Protein AF-A0A4S8MT40-F1 (afdb_monomer_lite)

Radius of gyration: 23.17 Å; chains: 1; bounding box: 76×36×50 Å

Secondary structure (DSSP, 8-state):
-----S-HHHHHHHHHHHHHHHHTT-BTTTTB---SSTTHHHHHHHHHHHHHHHHHHHT--TTHHHHHHHHHHHHHHSGGG-S-THHHHHHHHHHHHH--HHHHHHHHHHHHHHHHTS--HHHHHHTEETTEE-------TTHHHHHHSTT--

Organism: Dendrothele bispora (strain CBS 962.96) (NCBI:txid1314807)

Foldseek 3Di:
DDDPPDDPVVVLVVLVVVLVVQCVQQDLQQLWRDDDDPCRVVVSLQSLQSVLVSCQVVVHCPCVVVSVSSLVSNCVVPPLCLDDLSNLNSLVSNCNNPVDCVSVVNNVSNVVSVVQVDQDPVCVVQCDGNVDRDDPPPDDPVNVVVVVVVPDD

Sequence (1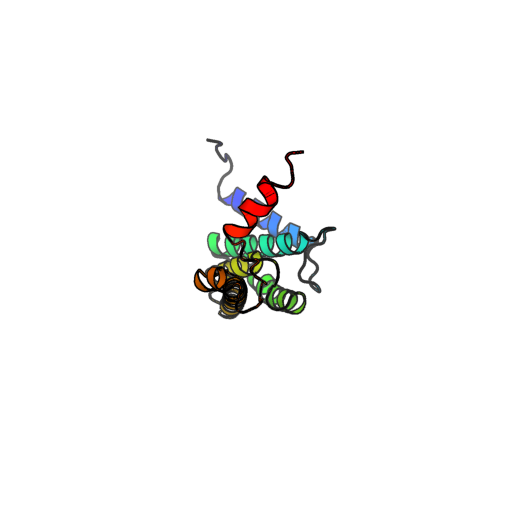53 aa):
KPAFTSPLGDQITVADKALEKAMDSFDQDTAQFPGTCATDFALSGTIFYEMARFDFLTNRTQFYEILKNAFPIMEKGTPNFASPFIYGYAALQAYSAYKDDSFLEIAKANWEYGWANTISKDSAASGQTPVKIFGLCRSSKSDLLHHLLANQF

pLDDT: mean 80.1, std 17.16, range [39.28, 98.5]

Structure (mmCIF, N/CA/C/O backbone):
data_AF-A0A4S8MT40-F1
#
_entry.id   AF-A0A4S8MT40-F1
#
loop_
_atom_site.group_PDB
_atom_site.id
_atom_site.type_symbol
_atom_site.label_atom_id
_atom_site.label_alt_id
_atom_site.label_comp_id
_atom_site.label_asym_id
_atom_site.label_entity_id
_atom_site.label_seq_id
_atom_site.pdbx_PDB_ins_code
_atom_site.Cartn_x
_atom_site.Cartn_y
_atom_site.Cartn_z
_atom_site.occupancy
_atom_site.B_iso_or_equiv
_atom_site.auth_seq_id
_atom_site.auth_comp_id
_atom_site.auth_asym_id
_atom_site.auth_atom_id
_atom_site.pdbx_PDB_model_num
ATOM 1 N N . LYS A 1 1 ? 10.189 -5.680 29.284 1.00 48.78 1 LYS A N 1
ATOM 2 C CA . LYS A 1 1 ? 9.237 -5.516 28.158 1.00 48.78 1 LYS A CA 1
ATOM 3 C C . LYS A 1 1 ? 8.435 -4.253 28.439 1.00 48.78 1 LYS A C 1
ATOM 5 O O . LYS A 1 1 ? 7.872 -4.205 29.527 1.00 48.78 1 LYS A O 1
ATOM 10 N N . PRO A 1 2 ? 8.431 -3.230 27.572 1.00 44.59 2 PRO A N 1
ATOM 11 C CA . PRO A 1 2 ? 7.574 -2.071 27.795 1.00 44.59 2 PRO A CA 1
ATOM 12 C C . PRO A 1 2 ? 6.118 -2.547 27.789 1.00 44.59 2 PRO A C 1
ATOM 14 O O . PRO A 1 2 ? 5.724 -3.297 26.893 1.00 44.59 2 PRO A O 1
ATOM 17 N N . ALA A 1 3 ? 5.353 -2.191 28.817 1.00 54.72 3 ALA A N 1
ATOM 18 C CA . ALA A 1 3 ? 3.920 -2.434 28.855 1.00 54.72 3 ALA A CA 1
ATOM 19 C C . ALA A 1 3 ? 3.236 -1.246 28.178 1.00 54.72 3 ALA A C 1
ATOM 21 O O . ALA A 1 3 ? 3.377 -0.116 28.640 1.00 54.72 3 ALA A O 1
ATOM 22 N N . PHE A 1 4 ? 2.522 -1.488 27.079 1.00 60.72 4 PHE A N 1
ATOM 23 C CA . PHE A 1 4 ? 1.562 -0.513 26.572 1.00 60.72 4 PHE A CA 1
ATOM 24 C C . PHE A 1 4 ? 0.440 -0.432 27.608 1.00 60.72 4 PHE A C 1
ATOM 26 O O . PHE A 1 4 ? -0.316 -1.383 27.781 1.00 60.72 4 PHE A O 1
ATOM 33 N N . THR A 1 5 ? 0.407 0.653 28.376 1.00 73.94 5 THR A N 1
ATOM 34 C CA . THR A 1 5 ? -0.506 0.818 29.516 1.00 73.94 5 THR A CA 1
ATOM 35 C C . THR A 1 5 ? -1.915 1.243 29.102 1.00 73.94 5 THR A C 1
ATOM 37 O O . THR A 1 5 ? -2.819 1.214 29.933 1.00 73.94 5 THR A O 1
ATOM 40 N N . SER A 1 6 ? -2.123 1.611 27.835 1.00 79.12 6 SER A N 1
ATOM 41 C CA . SER A 1 6 ? -3.424 2.039 27.310 1.00 79.12 6 SER A CA 1
ATOM 42 C C . SER A 1 6 ? -4.268 0.857 26.808 1.00 79.12 6 SER A C 1
ATOM 44 O O . SER A 1 6 ? -3.721 -0.045 26.167 1.00 79.12 6 SER A O 1
ATOM 46 N N . PRO A 1 7 ? -5.596 0.866 27.022 1.00 89.00 7 PRO A N 1
ATOM 47 C CA . PRO A 1 7 ? -6.532 -0.075 26.405 1.00 89.00 7 PRO A CA 1
ATOM 48 C C . PRO A 1 7 ? -6.390 -0.170 24.876 1.00 89.00 7 PRO A C 1
ATOM 50 O O . PRO A 1 7 ? -6.080 0.814 24.206 1.00 89.00 7 PRO A O 1
ATOM 53 N N . LEU A 1 8 ? -6.675 -1.345 24.300 1.00 87.88 8 LEU A N 1
ATOM 54 C CA . LEU A 1 8 ? -6.578 -1.582 22.850 1.00 87.88 8 LEU A CA 1
ATOM 55 C C . LEU A 1 8 ? -7.456 -0.622 22.026 1.00 87.88 8 LEU A C 1
ATOM 57 O O . LEU A 1 8 ? -7.014 -0.126 20.995 1.00 87.88 8 LEU A O 1
ATOM 61 N N . GLY A 1 9 ? -8.678 -0.336 22.486 1.00 89.00 9 GLY A N 1
ATOM 62 C CA . GLY A 1 9 ? -9.583 0.595 21.800 1.00 89.00 9 GLY A CA 1
ATOM 63 C C . GLY A 1 9 ? -9.017 2.014 21.698 1.00 89.00 9 GLY A C 1
ATOM 64 O O . GLY A 1 9 ? -9.145 2.656 20.654 1.00 89.00 9 GLY A O 1
ATOM 65 N N . ASP A 1 10 ? -8.310 2.470 22.734 1.00 90.56 10 ASP A N 1
ATOM 66 C CA . ASP A 1 10 ? -7.653 3.779 22.732 1.00 90.56 10 ASP A CA 1
ATOM 67 C C . ASP A 1 10 ? -6.490 3.794 21.738 1.00 90.56 10 ASP A C 1
ATOM 69 O O . ASP A 1 10 ? -6.330 4.752 20.986 1.00 90.56 10 ASP A O 1
ATOM 73 N N . GLN A 1 11 ? -5.713 2.706 21.673 1.00 90.81 11 GLN A N 1
ATOM 74 C CA . GLN A 1 11 ? -4.618 2.570 20.707 1.00 90.81 11 GLN A CA 1
ATOM 75 C C . GLN A 1 11 ? -5.130 2.584 19.260 1.00 90.81 11 GLN A C 1
ATOM 77 O O . GLN A 1 11 ? -4.558 3.280 18.423 1.00 90.81 11 GLN A O 1
ATOM 82 N N . ILE A 1 12 ? -6.229 1.873 18.978 1.00 93.94 12 ILE A N 1
ATOM 83 C CA . ILE A 1 12 ? -6.884 1.893 17.661 1.00 93.94 12 ILE A CA 1
ATOM 84 C C . ILE A 1 12 ? -7.344 3.313 17.329 1.00 93.94 12 ILE A C 1
ATOM 86 O O . ILE A 1 12 ? -7.056 3.796 16.244 1.00 93.94 12 ILE A O 1
ATOM 90 N N . THR A 1 13 ? -7.984 4.007 18.273 1.00 94.19 13 THR A N 1
ATOM 91 C CA . THR A 1 13 ? -8.469 5.384 18.069 1.00 94.19 13 THR A CA 1
ATOM 92 C C . THR A 1 13 ? -7.331 6.366 17.792 1.00 94.19 13 THR A C 1
ATOM 94 O O . THR A 1 13 ? -7.479 7.276 16.979 1.00 94.19 13 THR A O 1
ATOM 97 N N . VAL A 1 14 ? -6.188 6.211 18.466 1.00 94.50 14 VAL A N 1
ATOM 98 C CA . VAL A 1 14 ? -5.003 7.040 18.208 1.00 94.50 14 VAL A CA 1
ATOM 99 C C . VAL A 1 14 ? -4.448 6.775 16.809 1.00 94.50 14 VAL A C 1
ATOM 101 O O . VAL A 1 14 ? -4.139 7.729 16.100 1.00 94.50 14 VAL A O 1
ATOM 104 N N . ALA A 1 15 ? -4.341 5.507 16.402 1.00 94.19 15 ALA A N 1
ATOM 105 C CA . ALA A 1 15 ? -3.856 5.142 15.072 1.00 94.19 15 ALA A CA 1
ATOM 106 C C . ALA A 1 15 ? -4.791 5.639 13.957 1.00 94.19 15 ALA A C 1
ATOM 108 O O . ALA A 1 15 ? -4.313 6.211 12.981 1.00 94.19 15 ALA A O 1
ATOM 109 N N . ASP A 1 16 ? -6.103 5.491 14.150 1.00 94.88 16 ASP A N 1
ATOM 110 C CA . ASP A 1 16 ? -7.160 5.976 13.256 1.00 94.88 16 ASP A CA 1
ATOM 111 C C . ASP A 1 16 ? -6.981 7.473 12.970 1.00 94.88 16 ASP A C 1
ATOM 113 O O . ASP A 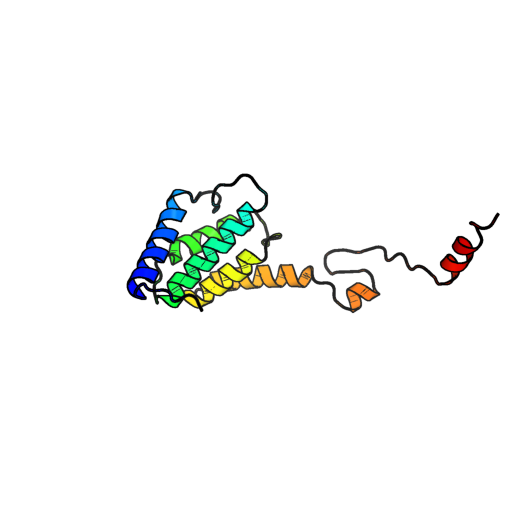1 16 ? -6.693 7.891 11.849 1.00 94.88 16 ASP A O 1
ATOM 117 N N . LYS A 1 17 ? -6.969 8.274 14.043 1.00 95.56 17 LYS A N 1
ATOM 118 C CA . LYS A 1 17 ? -6.789 9.727 13.966 1.00 95.56 17 LYS A CA 1
ATOM 119 C C . LYS A 1 17 ? -5.446 10.135 13.375 1.00 95.56 17 LYS A C 1
ATOM 121 O O . LYS A 1 17 ? -5.360 11.179 12.741 1.00 95.56 17 LYS A O 1
ATOM 126 N N . ALA A 1 18 ? -4.381 9.370 13.614 1.00 94.62 18 ALA A N 1
ATOM 127 C CA . ALA A 1 18 ? -3.070 9.674 13.052 1.00 94.62 18 ALA A CA 1
ATOM 128 C C . ALA A 1 18 ? -3.048 9.469 11.531 1.00 94.62 18 ALA A C 1
ATOM 130 O O . ALA A 1 18 ? -2.501 10.309 10.818 1.00 94.62 18 ALA A O 1
ATOM 131 N N . LEU A 1 19 ? -3.666 8.390 11.037 1.00 94.62 19 LEU A N 1
ATOM 132 C CA . LEU A 1 19 ? -3.792 8.124 9.604 1.00 94.62 19 LEU A CA 1
ATOM 133 C C . LEU A 1 19 ? -4.719 9.139 8.926 1.00 94.62 19 LEU A C 1
ATOM 135 O O . LEU A 1 19 ? -4.359 9.664 7.877 1.00 94.62 19 LEU A O 1
ATOM 139 N N . GLU A 1 20 ? -5.848 9.489 9.549 1.00 93.00 20 GLU A N 1
ATOM 140 C CA . GLU A 1 20 ? -6.706 10.585 9.079 1.00 93.00 20 GLU A CA 1
ATOM 141 C C . GLU A 1 20 ? -5.935 11.907 9.023 1.00 93.00 20 GLU A C 1
ATOM 143 O O . GLU A 1 20 ? -5.957 12.601 8.012 1.00 93.00 20 GLU A O 1
ATOM 148 N N . LYS A 1 21 ? -5.184 12.237 10.081 1.00 92.44 21 LYS A N 1
ATOM 149 C CA . LYS A 1 21 ? -4.409 13.480 10.141 1.00 92.44 21 LYS A CA 1
ATOM 150 C C . LYS A 1 21 ? -3.306 13.536 9.089 1.00 92.44 21 LYS A C 1
ATOM 152 O O . LYS A 1 21 ? -3.005 14.619 8.597 1.00 92.44 21 LYS A O 1
ATOM 157 N N . ALA A 1 22 ? -2.694 12.402 8.749 1.00 88.94 22 ALA A N 1
ATOM 158 C CA . ALA A 1 22 ? -1.702 12.349 7.682 1.00 88.94 22 ALA A CA 1
ATOM 159 C C . ALA A 1 22 ? -2.306 12.804 6.344 1.00 88.94 22 ALA A C 1
ATOM 161 O O . ALA A 1 22 ? -1.642 13.527 5.600 1.00 88.94 22 ALA A O 1
ATOM 162 N N . MET A 1 23 ? -3.570 12.451 6.076 1.00 90.19 23 MET A N 1
ATOM 163 C CA . MET A 1 23 ? -4.263 12.792 4.829 1.00 90.19 23 MET A CA 1
ATOM 164 C C . MET A 1 23 ? -4.448 14.291 4.602 1.00 90.19 23 MET A C 1
ATOM 166 O O . MET A 1 23 ? -4.572 14.692 3.450 1.00 90.19 23 MET A O 1
ATOM 170 N N . ASP A 1 24 ? -4.381 15.125 5.643 1.00 90.88 24 ASP A N 1
ATOM 171 C CA . ASP A 1 24 ? -4.400 16.589 5.492 1.00 90.88 24 ASP A CA 1
ATOM 172 C C . ASP A 1 24 ? -3.252 17.102 4.608 1.00 90.88 24 ASP A C 1
ATOM 174 O O . ASP A 1 24 ? -3.358 18.165 3.999 1.00 90.88 24 ASP A O 1
ATOM 178 N N . SER A 1 25 ? -2.148 16.355 4.554 1.00 87.44 25 SER A N 1
ATOM 179 C CA . SER A 1 25 ? -0.987 16.680 3.731 1.00 87.44 25 SER A CA 1
ATOM 180 C C . SER A 1 25 ? -0.956 15.902 2.417 1.00 87.44 25 SER A C 1
ATOM 182 O O . SER A 1 25 ? -0.030 16.100 1.647 1.00 87.44 25 SER A O 1
ATOM 184 N N . PHE A 1 26 ? -1.893 14.991 2.150 1.00 89.62 26 PHE A N 1
ATOM 185 C CA . PHE A 1 26 ? -1.836 14.141 0.962 1.00 89.62 26 PHE A CA 1
ATOM 186 C C . PHE A 1 26 ? -2.201 14.923 -0.303 1.00 89.62 26 PHE A C 1
ATOM 188 O O . PHE A 1 26 ? -3.308 15.451 -0.420 1.00 89.62 26 PHE A O 1
ATOM 195 N N . ASP A 1 27 ? -1.289 14.959 -1.271 1.00 89.00 27 ASP A N 1
ATOM 196 C CA . ASP A 1 27 ? -1.558 15.492 -2.600 1.00 89.00 27 ASP A CA 1
ATOM 197 C C . ASP A 1 27 ? -2.263 14.419 -3.438 1.00 89.00 27 ASP A C 1
ATOM 199 O O . ASP A 1 27 ? -1.677 13.403 -3.821 1.00 89.00 27 ASP A O 1
ATOM 203 N N . GLN A 1 28 ? -3.546 14.650 -3.714 1.00 87.50 28 GLN A N 1
ATOM 204 C CA . GLN A 1 28 ? -4.384 13.724 -4.472 1.00 87.50 28 GLN A CA 1
ATOM 205 C C . GLN A 1 28 ? -4.032 13.675 -5.962 1.00 87.50 28 GLN A C 1
ATOM 207 O O . GLN A 1 28 ? -4.275 12.646 -6.588 1.00 87.50 28 GLN A O 1
ATOM 212 N N . ASP A 1 29 ? -3.445 14.734 -6.526 1.00 86.06 29 ASP A N 1
ATOM 213 C CA . ASP A 1 29 ? -3.119 14.797 -7.955 1.00 86.06 29 ASP A CA 1
ATOM 214 C C . ASP A 1 29 ? -1.860 13.985 -8.274 1.00 86.06 29 ASP A C 1
ATOM 216 O O . ASP A 1 29 ? -1.738 13.394 -9.351 1.00 86.06 29 ASP A O 1
ATOM 220 N N . THR A 1 30 ? -0.922 13.940 -7.326 1.00 85.50 30 THR A N 1
ATOM 221 C CA . THR A 1 30 ? 0.328 13.177 -7.450 1.00 85.50 30 THR A CA 1
ATOM 222 C C . THR A 1 30 ? 0.308 11.855 -6.689 1.00 85.50 30 THR A C 1
ATOM 224 O O . THR A 1 30 ? 1.203 11.033 -6.888 1.00 85.50 30 THR A O 1
ATOM 227 N N . ALA A 1 31 ? -0.716 11.632 -5.858 1.00 88.69 31 ALA A N 1
ATOM 228 C CA . ALA A 1 31 ? -0.827 10.526 -4.914 1.00 88.69 31 ALA A CA 1
ATOM 229 C C . ALA A 1 31 ? 0.383 10.413 -3.967 1.00 88.69 31 ALA A C 1
ATOM 231 O O . ALA A 1 31 ? 0.821 9.312 -3.613 1.00 88.69 31 ALA A O 1
ATOM 232 N N . GLN A 1 32 ? 0.922 11.558 -3.544 1.00 85.75 32 GLN A N 1
ATOM 233 C CA . GLN A 1 32 ? 2.116 11.637 -2.707 1.00 85.75 32 GLN A CA 1
ATOM 234 C C . GLN A 1 32 ? 1.895 12.481 -1.461 1.00 85.75 32 GLN A C 1
ATOM 236 O O . GLN A 1 32 ? 1.125 13.436 -1.438 1.00 85.75 32 GLN A O 1
ATOM 241 N N . PHE A 1 33 ? 2.629 12.141 -0.408 1.00 84.00 33 PHE A N 1
ATOM 242 C CA . PHE A 1 33 ? 2.818 13.051 0.712 1.00 84.00 33 PHE A CA 1
ATOM 243 C C . PHE A 1 33 ? 3.993 13.988 0.399 1.00 84.00 33 PHE A C 1
ATOM 245 O O . PHE A 1 33 ? 5.024 13.516 -0.087 1.00 84.00 33 PHE A O 1
ATOM 252 N N . PRO A 1 34 ? 3.867 15.298 0.669 1.00 72.88 34 PRO A N 1
ATOM 253 C CA . PRO A 1 34 ? 4.893 16.283 0.388 1.00 72.88 34 PRO A CA 1
ATOM 254 C C . PRO A 1 34 ? 6.160 15.961 1.172 1.00 72.88 34 PRO A C 1
ATOM 256 O O . PRO A 1 34 ? 6.127 15.713 2.379 1.00 72.88 34 PRO A O 1
ATOM 259 N N . GLY A 1 35 ? 7.288 16.041 0.481 1.00 63.50 35 GLY A N 1
ATOM 260 C CA . GLY A 1 35 ? 8.612 15.977 1.068 1.00 63.50 35 GLY A CA 1
ATOM 261 C C . GLY A 1 35 ? 9.634 16.665 0.166 1.00 63.50 35 GLY A C 1
ATOM 262 O O . GLY A 1 35 ? 9.293 17.290 -0.839 1.00 63.50 35 GLY A O 1
ATOM 263 N N . THR A 1 36 ? 10.896 16.628 0.580 1.00 53.09 36 THR A N 1
ATOM 264 C CA . THR A 1 36 ? 12.002 17.310 -0.105 1.00 53.09 36 THR A CA 1
ATOM 265 C C . THR A 1 36 ? 13.049 16.342 -0.661 1.00 53.09 36 THR A C 1
ATOM 267 O O . THR A 1 36 ? 14.126 16.786 -1.063 1.00 53.09 36 THR A O 1
ATOM 270 N N . CYS A 1 37 ? 12.795 15.027 -0.677 1.00 54.38 37 CYS A N 1
ATOM 271 C CA . CYS A 1 37 ? 13.824 14.024 -0.959 1.00 54.38 37 CYS A CA 1
ATOM 272 C C . CYS A 1 37 ? 13.304 12.838 -1.787 1.00 54.38 37 CYS A C 1
ATOM 274 O O . CYS A 1 37 ? 12.155 12.439 -1.706 1.00 54.38 37 CYS A O 1
ATOM 276 N N . ALA A 1 38 ? 14.182 12.165 -2.536 1.00 53.62 38 ALA A N 1
ATOM 277 C CA . ALA A 1 38 ? 13.824 10.973 -3.320 1.00 53.62 38 ALA A CA 1
ATOM 278 C C . ALA A 1 38 ? 13.182 9.827 -2.491 1.00 53.62 38 ALA A C 1
ATOM 280 O O . ALA A 1 38 ? 12.606 8.898 -3.054 1.00 53.62 38 ALA A O 1
ATOM 281 N N . THR A 1 39 ? 13.256 9.890 -1.157 1.00 56.44 39 THR A N 1
ATOM 282 C CA . THR A 1 39 ? 12.571 8.998 -0.209 1.00 56.44 39 THR A CA 1
ATOM 283 C C . THR A 1 39 ? 11.057 9.223 -0.096 1.00 56.44 39 THR A C 1
ATOM 285 O O . THR A 1 39 ? 10.381 8.407 0.527 1.00 56.44 39 THR A O 1
ATOM 288 N N . ASP A 1 40 ? 10.501 10.275 -0.697 1.00 64.19 40 ASP A N 1
ATOM 289 C CA . ASP A 1 40 ? 9.080 10.650 -0.561 1.00 64.19 40 ASP A CA 1
ATOM 290 C C . ASP A 1 40 ? 8.129 9.638 -1.233 1.00 64.19 40 ASP A C 1
ATOM 292 O O . ASP A 1 40 ? 7.023 9.368 -0.751 1.00 64.19 40 ASP A O 1
ATOM 296 N N . PHE A 1 41 ? 8.617 8.946 -2.267 1.00 69.69 41 PHE A N 1
ATOM 297 C CA . PHE A 1 41 ? 7.950 7.776 -2.845 1.00 69.69 41 PHE A CA 1
ATOM 298 C C . PHE A 1 41 ? 7.844 6.624 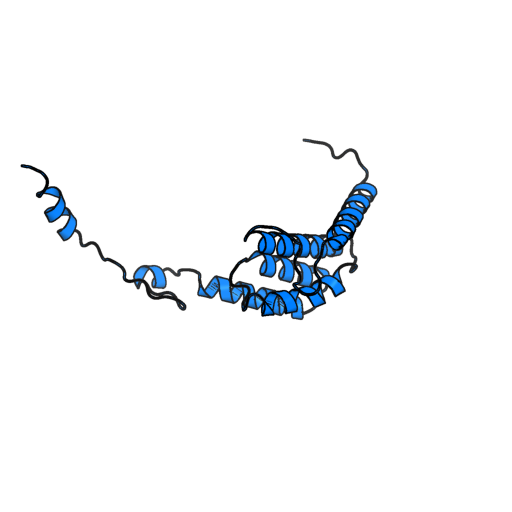-1.833 1.00 69.69 41 PHE A C 1
ATOM 300 O O . PHE A 1 41 ? 6.823 5.944 -1.735 1.00 69.69 41 PHE A O 1
ATOM 307 N N . ALA A 1 42 ? 8.883 6.405 -1.023 1.00 78.12 42 ALA A N 1
ATOM 308 C CA . ALA A 1 42 ? 8.852 5.349 -0.018 1.00 78.12 42 ALA A CA 1
ATOM 309 C C . ALA A 1 42 ? 7.882 5.677 1.126 1.00 78.12 42 ALA A C 1
ATOM 311 O O . ALA A 1 42 ? 7.211 4.776 1.636 1.00 78.12 42 ALA A O 1
ATOM 312 N N . LEU A 1 43 ? 7.772 6.958 1.496 1.00 83.75 43 LEU A N 1
ATOM 313 C CA . LEU A 1 43 ? 6.832 7.422 2.514 1.00 83.75 43 LEU A CA 1
ATOM 314 C C . LEU A 1 43 ? 5.388 7.119 2.110 1.00 83.75 43 LEU A C 1
ATOM 316 O O . LEU A 1 43 ? 4.657 6.494 2.877 1.00 83.75 43 LEU A O 1
ATOM 320 N N . SER A 1 44 ? 5.003 7.494 0.889 1.00 87.38 44 SER A N 1
ATOM 321 C CA . SER A 1 44 ? 3.630 7.312 0.409 1.00 87.38 44 SER A CA 1
ATOM 322 C C . SER A 1 44 ? 3.245 5.833 0.348 1.00 87.38 44 SER A C 1
ATOM 324 O O . SER A 1 44 ? 2.217 5.442 0.896 1.00 87.38 44 SER A O 1
ATOM 326 N N . GLY A 1 45 ? 4.113 4.974 -0.200 1.00 88.81 45 GLY A N 1
ATOM 327 C CA . GLY A 1 45 ? 3.863 3.530 -0.194 1.00 88.81 45 GLY A CA 1
ATOM 328 C C . GLY A 1 45 ? 3.808 2.920 1.212 1.00 88.81 45 GLY A C 1
ATOM 329 O O . GLY A 1 45 ? 3.008 2.020 1.459 1.00 88.81 45 GLY A O 1
ATOM 330 N N . THR A 1 46 ? 4.599 3.432 2.160 1.00 90.00 46 THR A N 1
ATOM 331 C CA . THR A 1 46 ? 4.548 2.985 3.564 1.00 90.00 46 THR A CA 1
ATOM 332 C C . THR A 1 46 ? 3.219 3.359 4.215 1.00 90.00 46 THR A C 1
ATOM 334 O O . THR A 1 46 ? 2.594 2.521 4.862 1.00 90.00 46 THR A O 1
ATOM 337 N N . ILE A 1 47 ? 2.747 4.592 4.017 1.00 92.25 47 ILE A N 1
ATOM 338 C CA . ILE A 1 47 ? 1.458 5.036 4.559 1.00 92.25 47 ILE A CA 1
ATOM 339 C C . ILE A 1 47 ? 0.311 4.232 3.937 1.00 92.25 47 ILE A C 1
ATOM 341 O O . ILE A 1 47 ? -0.582 3.795 4.659 1.00 92.25 47 ILE A O 1
ATOM 345 N N . PHE A 1 48 ? 0.365 3.947 2.632 1.00 94.25 48 PHE A N 1
ATOM 346 C CA . PHE A 1 48 ? -0.643 3.116 1.967 1.00 94.25 48 PHE A CA 1
ATOM 347 C C . PHE A 1 48 ? -0.702 1.702 2.554 1.00 94.25 48 PHE A C 1
ATOM 349 O O . PHE A 1 48 ? -1.788 1.163 2.777 1.00 94.25 48 PHE A O 1
ATOM 356 N N . TYR A 1 49 ? 0.460 1.113 2.850 1.00 95.50 49 TYR A N 1
ATOM 357 C CA . TYR A 1 49 ? 0.537 -0.174 3.533 1.00 95.50 49 TYR A CA 1
ATOM 358 C C . TYR A 1 49 ? -0.111 -0.118 4.923 1.00 95.50 49 TYR A C 1
ATOM 360 O O . TYR A 1 49 ? -0.924 -0.984 5.248 1.00 95.50 49 TYR A O 1
ATOM 368 N N . GLU A 1 50 ? 0.203 0.897 5.735 1.00 96.31 50 GLU A N 1
ATOM 369 C CA . GLU A 1 50 ? -0.371 1.022 7.082 1.00 96.31 50 GLU A CA 1
ATOM 370 C C . GLU A 1 50 ? -1.881 1.291 7.056 1.00 96.31 50 GLU A C 1
ATOM 372 O O . GLU A 1 50 ? -2.594 0.747 7.893 1.00 96.31 50 GLU A O 1
ATOM 377 N N . MET A 1 51 ? -2.398 2.029 6.069 1.00 97.12 51 MET A N 1
ATOM 378 C CA . MET A 1 51 ? -3.842 2.206 5.861 1.00 97.12 51 MET A CA 1
ATOM 379 C C . MET A 1 51 ? -4.549 0.879 5.590 1.00 97.12 51 MET A C 1
ATOM 381 O O . MET A 1 51 ? -5.484 0.512 6.301 1.00 97.12 51 MET A O 1
ATOM 385 N N . ALA A 1 52 ? -4.066 0.118 4.604 1.00 98.25 52 ALA A N 1
ATOM 386 C CA . ALA A 1 52 ? -4.625 -1.193 4.284 1.00 98.25 52 ALA A CA 1
ATOM 387 C C . ALA A 1 52 ? -4.513 -2.171 5.463 1.00 98.25 52 ALA A C 1
ATOM 389 O O . ALA A 1 52 ? -5.407 -2.978 5.720 1.00 98.25 52 ALA A O 1
ATOM 390 N N . ARG A 1 53 ? -3.401 -2.113 6.199 1.00 98.00 53 ARG A N 1
ATOM 391 C CA . ARG A 1 53 ? -3.180 -2.943 7.381 1.00 98.00 53 ARG A CA 1
ATOM 392 C C . ARG A 1 53 ? -4.097 -2.555 8.536 1.00 98.00 53 ARG A C 1
ATOM 394 O O . ARG A 1 53 ? -4.603 -3.450 9.206 1.00 98.00 53 ARG A O 1
ATOM 401 N N . PHE A 1 54 ? -4.322 -1.265 8.761 1.00 98.00 54 PHE A N 1
ATOM 402 C CA . PHE A 1 54 ? -5.261 -0.774 9.764 1.00 98.00 54 PHE A CA 1
ATOM 403 C C . PHE A 1 54 ? -6.675 -1.276 9.473 1.00 98.00 54 PHE A C 1
ATOM 405 O O . PHE A 1 54 ? -7.298 -1.883 10.345 1.00 98.00 54 PHE A O 1
ATOM 412 N N . ASP A 1 55 ? -7.141 -1.109 8.237 1.00 98.31 55 ASP A N 1
ATOM 413 C CA . ASP A 1 55 ? -8.457 -1.580 7.804 1.00 98.31 55 ASP A CA 1
ATOM 414 C C . ASP A 1 55 ? -8.594 -3.100 7.953 1.00 98.31 55 ASP A C 1
ATOM 416 O O . ASP A 1 55 ? -9.553 -3.584 8.554 1.00 98.31 55 ASP A O 1
ATOM 420 N N . PHE A 1 56 ? -7.578 -3.863 7.541 1.00 98.25 56 PHE A N 1
ATOM 421 C CA . PHE A 1 56 ? -7.551 -5.313 7.740 1.00 98.25 56 PHE A CA 1
ATOM 422 C C . PHE A 1 56 ? -7.635 -5.716 9.222 1.00 98.25 56 PHE A C 1
ATOM 424 O O . PHE A 1 56 ? -8.428 -6.580 9.589 1.00 98.25 56 PHE A O 1
ATOM 431 N N . LEU A 1 57 ? -6.824 -5.100 10.090 1.00 97.50 57 LEU A N 1
ATOM 432 C CA . LEU A 1 57 ? -6.753 -5.450 11.515 1.00 97.50 57 LEU A CA 1
ATOM 433 C C . LEU A 1 57 ? -7.991 -5.014 12.305 1.00 97.50 57 LEU A C 1
ATOM 435 O O . LEU A 1 57 ? -8.292 -5.603 13.342 1.00 97.50 57 LEU A O 1
ATOM 439 N N . THR A 1 58 ? -8.690 -3.985 11.834 1.00 96.81 58 THR A N 1
ATOM 440 C CA . THR A 1 58 ? -9.894 -3.447 12.479 1.00 96.81 58 THR A CA 1
ATOM 441 C C . THR A 1 58 ? -11.188 -3.903 11.807 1.00 96.81 58 THR A C 1
ATOM 443 O O . THR A 1 58 ? -12.268 -3.564 12.292 1.00 96.81 58 THR A O 1
ATOM 446 N N . ASN A 1 59 ? -11.090 -4.709 10.742 1.00 96.94 59 ASN A N 1
ATOM 447 C CA . ASN A 1 59 ? -12.205 -5.147 9.905 1.00 96.94 59 ASN A CA 1
ATOM 448 C C . ASN A 1 59 ? -13.047 -3.962 9.394 1.00 96.94 59 ASN A C 1
ATOM 450 O O . ASN A 1 59 ? -14.277 -3.951 9.492 1.00 96.94 59 ASN A O 1
ATOM 454 N N . ARG A 1 60 ? -12.351 -2.941 8.895 1.00 96.62 60 ARG A N 1
ATOM 455 C CA . ARG A 1 60 ? -12.902 -1.723 8.297 1.00 96.62 60 ARG A CA 1
ATOM 456 C C . ARG A 1 60 ? -12.447 -1.601 6.845 1.00 96.62 60 ARG A C 1
ATOM 458 O O . ARG A 1 60 ? -11.614 -2.368 6.372 1.00 96.62 60 ARG A O 1
ATOM 465 N N . THR A 1 61 ? -13.036 -0.646 6.136 1.00 97.75 61 THR A N 1
ATOM 466 C CA . THR A 1 61 ? -12.707 -0.325 4.739 1.00 97.75 61 THR A CA 1
ATOM 467 C C . THR A 1 61 ? -12.596 1.182 4.523 1.00 97.75 61 THR A C 1
ATOM 469 O O . THR A 1 61 ? -12.948 1.690 3.458 1.00 97.75 61 THR A O 1
ATOM 472 N N . GLN A 1 62 ? -12.201 1.923 5.557 1.00 97.12 62 GLN A N 1
ATOM 473 C CA . GLN A 1 62 ? -12.261 3.382 5.555 1.00 97.12 62 GLN A CA 1
ATOM 474 C C . GLN A 1 62 ? -11.290 4.018 4.549 1.00 97.12 62 GLN A C 1
ATOM 476 O O . GLN A 1 62 ? -11.572 5.089 4.019 1.00 97.12 62 GLN A O 1
ATOM 481 N N . PHE A 1 63 ? -10.177 3.348 4.243 1.00 97.19 63 PHE A N 1
ATOM 482 C CA . PHE A 1 63 ? -9.154 3.832 3.318 1.00 97.19 63 PHE A CA 1
ATOM 483 C C . PHE A 1 63 ? -9.243 3.203 1.926 1.00 97.19 63 PHE A C 1
ATOM 485 O O . PHE A 1 63 ? -8.420 3.515 1.065 1.00 97.19 63 PHE A O 1
ATOM 492 N N . TYR A 1 64 ? -10.229 2.338 1.675 1.00 97.94 64 TYR A N 1
ATOM 493 C CA . TYR A 1 64 ? -10.364 1.620 0.407 1.00 97.94 64 TYR A CA 1
ATOM 494 C C . TYR A 1 64 ? -10.378 2.561 -0.809 1.00 97.94 64 TYR A C 1
ATOM 496 O O . TYR A 1 64 ? -9.544 2.409 -1.698 1.00 97.94 64 TYR A O 1
ATOM 504 N N . GLU A 1 65 ? -11.262 3.564 -0.826 1.00 96.81 65 GLU A N 1
ATOM 505 C CA . GLU A 1 65 ? -11.401 4.487 -1.965 1.00 96.81 65 GLU A CA 1
ATOM 506 C C . GLU A 1 65 ? -10.146 5.340 -2.184 1.00 96.81 65 GLU A C 1
ATOM 508 O O . GLU A 1 65 ? -9.735 5.579 -3.319 1.00 96.81 65 GLU A O 1
ATOM 513 N N . ILE A 1 66 ? -9.491 5.763 -1.098 1.00 94.94 66 ILE A N 1
ATOM 514 C CA . ILE A 1 66 ? -8.229 6.511 -1.170 1.00 94.94 66 ILE A CA 1
ATOM 515 C C . ILE A 1 66 ? -7.175 5.659 -1.880 1.00 94.94 66 ILE A C 1
ATOM 517 O O . ILE A 1 66 ? -6.558 6.108 -2.844 1.00 94.94 66 ILE A O 1
ATOM 521 N N . LEU A 1 67 ? -7.006 4.409 -1.446 1.00 96.25 67 LEU A N 1
ATOM 522 C CA . LEU A 1 67 ? -6.020 3.501 -2.021 1.00 96.25 67 LEU A CA 1
ATOM 523 C C . LEU A 1 67 ? -6.370 3.124 -3.463 1.00 96.25 67 LEU A C 1
ATOM 525 O O . LEU A 1 67 ? -5.491 3.136 -4.324 1.00 96.25 67 LEU A O 1
ATOM 529 N N . LYS A 1 68 ? -7.645 2.841 -3.747 1.00 96.75 68 LYS A N 1
ATOM 530 C CA . LYS A 1 68 ? -8.131 2.490 -5.087 1.00 96.75 68 LYS A CA 1
ATOM 531 C C . LYS A 1 68 ? -7.805 3.578 -6.111 1.00 96.75 68 LYS A C 1
ATOM 533 O O . LYS A 1 68 ? -7.408 3.256 -7.229 1.00 96.75 68 LYS A O 1
ATOM 538 N N . ASN A 1 69 ? -7.912 4.844 -5.711 1.00 95.00 69 ASN A N 1
ATOM 539 C CA . ASN A 1 69 ? -7.612 5.986 -6.571 1.00 95.00 69 ASN A CA 1
ATOM 540 C C . ASN A 1 69 ? -6.113 6.320 -6.629 1.00 95.00 69 ASN A C 1
ATOM 542 O O . ASN A 1 69 ? -5.620 6.735 -7.675 1.00 95.00 69 ASN A O 1
ATOM 546 N N . ALA A 1 70 ? -5.371 6.116 -5.539 1.00 92.69 70 ALA A N 1
ATOM 547 C CA . ALA A 1 70 ? -3.967 6.506 -5.454 1.00 92.69 70 ALA A CA 1
ATOM 548 C C . ALA A 1 70 ? -3.019 5.608 -6.268 1.00 92.69 70 ALA A C 1
ATOM 550 O O . ALA A 1 70 ? -2.101 6.111 -6.918 1.00 92.69 70 ALA A O 1
ATOM 551 N N . PHE A 1 71 ? -3.215 4.282 -6.263 1.00 91.94 71 PHE A N 1
ATOM 552 C CA . PHE A 1 71 ? -2.282 3.377 -6.950 1.00 91.94 71 PHE A CA 1
ATOM 553 C C . PHE A 1 71 ? -2.167 3.617 -8.470 1.00 91.94 71 PHE A C 1
ATOM 555 O O . PHE A 1 71 ? -1.032 3.660 -8.951 1.00 91.94 71 PHE A O 1
ATOM 562 N N . PRO A 1 72 ? -3.260 3.822 -9.234 1.00 90.25 72 PRO A N 1
ATOM 563 C CA . PRO A 1 72 ? -3.161 4.123 -10.666 1.00 90.25 72 PRO A CA 1
ATOM 564 C C . PRO A 1 72 ? -2.413 5.430 -10.971 1.00 90.25 72 PRO A C 1
ATOM 566 O O . PRO A 1 72 ? -1.691 5.523 -11.965 1.00 90.25 72 PRO A O 1
ATOM 569 N N . ILE A 1 73 ? -2.561 6.446 -10.112 1.00 88.81 73 ILE A N 1
ATOM 570 C CA . ILE A 1 73 ? -1.844 7.725 -10.243 1.00 88.81 73 ILE A CA 1
ATOM 571 C C . ILE A 1 73 ? -0.341 7.491 -10.075 1.00 88.81 73 ILE A C 1
ATOM 573 O O . ILE A 1 73 ? 0.458 7.942 -10.901 1.00 88.81 73 ILE A O 1
ATOM 577 N N . MET A 1 74 ? 0.035 6.716 -9.055 1.00 82.69 74 MET A N 1
ATOM 578 C CA . MET A 1 74 ? 1.427 6.357 -8.805 1.00 82.69 74 MET A CA 1
ATOM 579 C C . MET A 1 74 ? 2.034 5.551 -9.954 1.00 82.69 74 MET A C 1
ATOM 581 O O . MET A 1 74 ? 3.125 5.884 -10.407 1.00 82.69 74 MET A O 1
ATOM 585 N N . GLU A 1 75 ? 1.324 4.549 -10.474 1.00 82.00 75 GLU A N 1
ATOM 586 C CA . GLU A 1 75 ? 1.794 3.737 -11.604 1.00 82.00 75 GLU A CA 1
ATOM 587 C C . GLU A 1 75 ? 2.096 4.592 -12.842 1.00 82.00 75 GLU A C 1
ATOM 589 O O . GLU A 1 75 ? 3.100 4.387 -13.523 1.00 82.00 75 GLU A O 1
ATOM 594 N N . LYS A 1 76 ? 1.255 5.593 -13.122 1.00 80.00 76 LYS A N 1
ATOM 595 C CA . LYS A 1 76 ? 1.461 6.514 -14.244 1.00 80.00 76 LYS A CA 1
ATOM 596 C C . LYS A 1 76 ? 2.692 7.404 -14.047 1.00 80.00 76 LYS A C 1
ATOM 598 O O . LYS A 1 76 ? 3.407 7.671 -15.013 1.00 80.00 76 LYS A O 1
ATOM 603 N N . GLY A 1 77 ? 2.921 7.885 -12.823 1.00 72.38 77 GLY A N 1
ATOM 604 C CA . GLY A 1 77 ? 4.074 8.723 -12.477 1.00 72.38 77 GLY A CA 1
ATOM 605 C C . GLY A 1 77 ? 5.396 7.950 -12.451 1.00 72.38 77 GLY A C 1
ATOM 606 O O . GLY A 1 77 ? 6.441 8.499 -12.800 1.00 72.38 77 GLY A O 1
ATOM 607 N N . THR A 1 78 ? 5.351 6.667 -12.089 1.00 68.12 78 THR A N 1
ATOM 608 C CA . THR A 1 78 ? 6.497 5.754 -12.071 1.00 68.12 78 THR A CA 1
ATOM 609 C C . THR A 1 78 ? 6.126 4.419 -12.728 1.00 68.12 78 THR A C 1
ATOM 611 O O . THR A 1 78 ? 5.823 3.450 -12.032 1.00 68.12 78 THR A O 1
ATOM 614 N N . PRO A 1 79 ? 6.184 4.325 -14.074 1.00 63.53 79 PRO A N 1
ATOM 615 C CA . PRO A 1 79 ? 5.802 3.112 -14.794 1.00 63.53 79 PRO A CA 1
ATOM 616 C C . PRO A 1 79 ? 6.498 1.864 -14.250 1.00 63.53 79 PRO A C 1
ATOM 618 O O . PRO A 1 79 ? 7.712 1.862 -14.022 1.00 63.53 79 PRO A O 1
ATOM 621 N N . ASN A 1 80 ? 5.716 0.802 -14.041 1.00 56.81 80 ASN A N 1
ATOM 622 C CA . ASN A 1 80 ? 6.140 -0.461 -13.423 1.00 56.81 80 ASN A CA 1
ATOM 623 C C . ASN A 1 80 ? 6.704 -0.324 -11.999 1.00 56.81 80 ASN A C 1
ATOM 625 O O . ASN A 1 80 ? 7.390 -1.230 -11.528 1.00 56.81 80 ASN A O 1
ATOM 629 N N . PHE A 1 81 ? 6.454 0.805 -11.325 1.00 61.88 81 PHE A N 1
ATOM 630 C CA . PHE A 1 81 ? 6.951 1.111 -9.983 1.00 61.88 81 PHE A CA 1
ATOM 631 C C . PHE A 1 81 ? 8.458 0.858 -9.853 1.00 61.88 81 PHE A C 1
ATOM 633 O O . PHE A 1 81 ? 8.929 0.293 -8.865 1.00 61.88 81 PHE A O 1
ATOM 640 N N . ALA A 1 82 ? 9.216 1.288 -10.872 1.00 57.69 82 ALA A N 1
ATOM 641 C CA . ALA A 1 82 ? 10.634 0.979 -11.081 1.00 57.69 82 ALA A CA 1
ATOM 642 C C . ALA A 1 82 ? 11.566 1.270 -9.880 1.00 57.69 82 ALA A C 1
ATOM 644 O O . ALA A 1 82 ? 12.712 0.819 -9.844 1.00 57.69 82 ALA A O 1
ATOM 645 N N . SER A 1 83 ? 11.063 2.012 -8.898 1.00 58.31 83 SER A N 1
ATOM 646 C CA . SER A 1 83 ? 11.557 2.192 -7.537 1.00 58.31 83 SER A CA 1
ATOM 647 C C . SER A 1 83 ? 10.385 2.812 -6.757 1.00 58.31 83 SER A C 1
ATOM 649 O O . SER A 1 83 ? 9.944 3.868 -7.219 1.00 58.31 83 SER A O 1
ATOM 651 N N . PRO A 1 84 ? 9.820 2.260 -5.651 1.00 64.69 84 PRO A N 1
ATOM 652 C CA . PRO A 1 84 ? 10.285 1.222 -4.714 1.00 64.69 84 PRO A CA 1
ATOM 653 C C . PRO A 1 84 ? 9.303 0.028 -4.489 1.00 64.69 84 PRO A C 1
ATOM 655 O O . PRO A 1 84 ? 8.085 0.190 -4.486 1.00 64.69 84 PRO A O 1
ATOM 658 N N . PHE A 1 85 ? 9.831 -1.159 -4.131 1.00 74.81 85 PHE A N 1
ATOM 659 C CA . PHE A 1 85 ? 9.070 -2.394 -3.794 1.00 74.81 85 PHE A CA 1
ATOM 660 C C . PHE A 1 85 ? 7.936 -2.225 -2.767 1.00 74.81 85 PHE A C 1
ATOM 662 O O . PHE A 1 85 ? 7.058 -3.080 -2.640 1.00 74.81 85 PHE A O 1
ATOM 669 N N . ILE A 1 86 ? 7.967 -1.130 -2.010 1.00 85.19 86 ILE A N 1
ATOM 670 C CA . ILE A 1 86 ? 6.976 -0.806 -0.992 1.00 85.19 86 ILE A CA 1
ATOM 671 C C . ILE A 1 86 ? 5.559 -0.687 -1.563 1.00 85.19 86 ILE A C 1
ATOM 673 O O . ILE A 1 86 ? 4.622 -1.094 -0.885 1.00 85.19 86 ILE A O 1
ATOM 677 N N . TYR A 1 87 ? 5.381 -0.225 -2.809 1.00 88.00 87 TYR A N 1
ATOM 678 C CA . TYR A 1 87 ? 4.047 -0.162 -3.417 1.00 88.00 87 TYR A CA 1
ATOM 679 C C . TYR A 1 87 ? 3.499 -1.550 -3.743 1.00 88.00 87 TYR A C 1
ATOM 681 O O . TYR A 1 87 ? 2.316 -1.793 -3.525 1.00 88.00 87 TYR A O 1
ATOM 689 N N . GLY A 1 88 ? 4.351 -2.489 -4.166 1.00 91.06 88 GLY A N 1
ATOM 690 C CA . GLY A 1 88 ? 3.963 -3.892 -4.320 1.00 91.0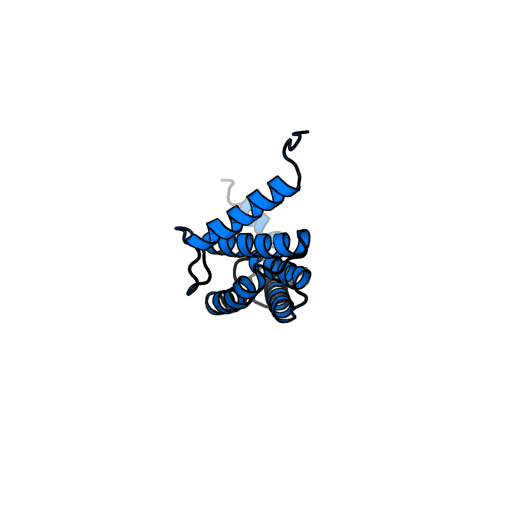6 88 GLY A CA 1
ATOM 691 C C . GLY A 1 88 ? 3.496 -4.515 -3.002 1.00 91.06 88 GLY A C 1
ATOM 692 O O . GLY A 1 88 ? 2.456 -5.172 -2.963 1.00 91.06 88 GLY A O 1
ATOM 693 N N . TYR A 1 89 ? 4.210 -4.255 -1.900 1.00 92.06 89 TYR A N 1
ATOM 694 C CA . TYR A 1 89 ? 3.791 -4.711 -0.569 1.00 92.06 89 TYR A CA 1
ATOM 695 C C . TYR A 1 89 ? 2.497 -4.042 -0.096 1.00 92.06 89 TYR A C 1
ATOM 697 O O . TYR A 1 89 ? 1.614 -4.725 0.425 1.00 92.06 89 TYR A O 1
ATOM 705 N N . ALA A 1 90 ? 2.356 -2.732 -0.301 1.00 95.12 90 ALA A N 1
ATOM 706 C CA . ALA A 1 90 ? 1.139 -1.997 0.023 1.00 95.12 90 ALA A CA 1
ATOM 707 C C . ALA A 1 90 ? -0.068 -2.533 -0.759 1.00 95.12 90 ALA A C 1
ATOM 709 O O . ALA A 1 90 ? -1.120 -2.770 -0.170 1.00 95.12 90 ALA A O 1
ATOM 710 N N . ALA A 1 91 ? 0.092 -2.798 -2.057 1.00 95.56 91 ALA A N 1
ATOM 711 C CA . ALA A 1 91 ? -0.956 -3.356 -2.902 1.00 95.56 91 ALA A CA 1
ATOM 712 C C . ALA A 1 91 ? -1.336 -4.783 -2.472 1.00 95.56 91 ALA A C 1
ATOM 714 O O . ALA A 1 91 ? -2.516 -5.104 -2.356 1.00 95.56 91 ALA A O 1
ATOM 715 N N . LEU A 1 92 ? -0.361 -5.630 -2.125 1.00 96.81 92 LEU A N 1
ATOM 716 C CA . LEU A 1 92 ? -0.641 -6.964 -1.583 1.00 96.81 92 LEU A CA 1
ATOM 717 C C . LEU A 1 92 ? -1.416 -6.900 -0.254 1.00 96.81 92 LEU A C 1
ATOM 719 O O . LEU A 1 92 ? -2.332 -7.696 -0.014 1.00 96.81 92 LEU A O 1
ATOM 723 N N . GLN A 1 93 ? -1.069 -5.945 0.610 1.00 98.12 93 GLN A N 1
ATOM 724 C CA . GLN A 1 93 ? -1.779 -5.712 1.865 1.00 98.12 93 GLN A CA 1
ATOM 725 C C . GLN A 1 93 ? -3.205 -5.196 1.616 1.00 98.12 93 GLN A C 1
ATOM 727 O O . GLN A 1 93 ? -4.139 -5.672 2.261 1.00 98.12 93 GLN A O 1
ATOM 732 N N . ALA A 1 94 ? -3.396 -4.298 0.646 1.00 98.31 94 ALA A N 1
ATOM 733 C CA . ALA A 1 94 ? -4.711 -3.812 0.223 1.00 98.31 94 ALA A CA 1
ATOM 734 C C . ALA A 1 94 ? -5.578 -4.938 -0.360 1.00 98.31 94 ALA A C 1
ATOM 736 O O . ALA A 1 94 ? -6.731 -5.090 0.033 1.00 98.31 94 ALA A O 1
ATOM 737 N N . TYR A 1 95 ? -5.020 -5.810 -1.205 1.00 98.44 95 TYR A N 1
ATOM 738 C CA . TYR A 1 95 ? -5.722 -7.011 -1.662 1.00 98.44 95 TYR A CA 1
ATOM 739 C C . TYR A 1 95 ? -6.121 -7.912 -0.485 1.00 98.44 95 TYR A C 1
ATOM 741 O O . TYR A 1 95 ? -7.229 -8.447 -0.437 1.00 98.44 95 TYR A O 1
ATOM 749 N N . SER A 1 96 ? -5.243 -8.059 0.509 1.00 98.06 96 SER A N 1
ATOM 750 C CA . SER A 1 96 ? -5.546 -8.848 1.705 1.00 98.06 96 SER A CA 1
ATOM 751 C C . SER A 1 96 ? -6.722 -8.271 2.498 1.00 98.06 96 SER A C 1
ATOM 753 O O . SER A 1 96 ? -7.563 -9.062 2.933 1.00 98.06 96 SER A O 1
ATOM 755 N N . ALA A 1 97 ? -6.791 -6.940 2.622 1.00 98.50 97 ALA A N 1
ATOM 756 C CA . ALA A 1 97 ? -7.852 -6.196 3.299 1.00 98.50 97 ALA A CA 1
ATOM 757 C C . ALA A 1 97 ? -9.192 -6.230 2.549 1.00 98.50 97 ALA A C 1
ATOM 759 O O . ALA A 1 97 ? -10.221 -6.511 3.156 1.00 98.50 97 ALA A O 1
ATOM 760 N N . TYR A 1 98 ? -9.179 -5.986 1.236 1.00 98.50 98 TYR A N 1
ATOM 761 C CA . TYR A 1 98 ? -10.395 -5.654 0.481 1.00 98.50 98 TYR A CA 1
ATOM 762 C C . TYR A 1 98 ? -10.837 -6.717 -0.528 1.00 98.50 98 TYR A C 1
ATOM 764 O O . TYR A 1 98 ? -11.969 -6.667 -0.994 1.00 98.50 98 TYR A O 1
ATOM 772 N N . LYS A 1 99 ? -9.968 -7.679 -0.871 1.00 98.00 99 LYS A N 1
ATOM 773 C CA . LYS A 1 99 ? -10.219 -8.714 -1.898 1.00 98.00 99 LYS A CA 1
ATOM 774 C C . LYS A 1 99 ? -10.572 -8.155 -3.284 1.00 98.00 99 LYS A C 1
ATOM 776 O O . LYS A 1 99 ? -11.264 -8.814 -4.050 1.00 98.00 99 LYS A O 1
ATOM 781 N N . ASP A 1 100 ? -10.076 -6.962 -3.603 1.00 98.19 100 ASP A N 1
ATOM 782 C CA . ASP A 1 100 ? -10.215 -6.355 -4.927 1.00 98.19 100 ASP A CA 1
ATOM 783 C C . ASP A 1 100 ? -9.001 -6.694 -5.801 1.00 98.19 100 ASP A C 1
ATOM 785 O O . ASP A 1 100 ? -7.857 -6.363 -5.467 1.00 98.19 100 ASP A O 1
ATOM 789 N N . ASP A 1 101 ? -9.269 -7.355 -6.926 1.00 97.94 101 ASP A N 1
ATOM 790 C CA . ASP A 1 101 ? -8.257 -7.863 -7.846 1.00 97.94 101 ASP A CA 1
ATOM 791 C C . ASP A 1 101 ? -7.381 -6.770 -8.467 1.00 97.94 101 ASP A C 1
ATOM 793 O O . ASP A 1 101 ? -6.236 -7.061 -8.808 1.00 97.94 101 ASP A O 1
ATOM 797 N N . SER A 1 102 ? -7.817 -5.506 -8.535 1.00 96.44 102 SER A N 1
ATOM 798 C CA . SER A 1 102 ? -6.942 -4.448 -9.060 1.00 96.44 102 SER A CA 1
ATOM 799 C C . SER A 1 102 ? -5.687 -4.277 -8.204 1.00 96.44 102 SER A C 1
ATOM 801 O O . SER A 1 102 ? -4.602 -4.023 -8.719 1.00 96.44 102 SER A O 1
ATOM 803 N N . PHE A 1 103 ? -5.802 -4.434 -6.879 1.00 96.94 103 PHE A N 1
ATOM 804 C CA . PHE A 1 103 ? -4.634 -4.381 -5.998 1.00 96.94 103 PHE A CA 1
ATOM 805 C C . PHE A 1 103 ? -3.724 -5.597 -6.206 1.00 96.94 103 PHE A C 1
ATOM 807 O O . PHE A 1 103 ? -2.501 -5.481 -6.126 1.00 96.94 103 PHE A O 1
ATOM 814 N N . LEU A 1 104 ? -4.302 -6.763 -6.514 1.00 96.06 104 LEU A N 1
ATOM 815 C CA . LEU A 1 104 ? -3.531 -7.957 -6.848 1.00 96.06 104 LEU A CA 1
ATOM 816 C C . LEU A 1 104 ? -2.761 -7.781 -8.163 1.00 96.06 104 LEU A C 1
ATOM 818 O O . LEU A 1 104 ? -1.610 -8.207 -8.249 1.00 96.06 104 LEU A O 1
ATOM 822 N N . GLU A 1 105 ? -3.363 -7.152 -9.171 1.00 94.00 105 GLU A N 1
ATOM 823 C CA . GLU A 1 105 ? -2.704 -6.842 -10.444 1.00 94.00 105 GLU A CA 1
ATOM 824 C C . GLU A 1 105 ? -1.487 -5.932 -10.239 1.00 94.00 105 GLU A C 1
ATOM 826 O O . GLU A 1 105 ? -0.391 -6.261 -10.696 1.00 94.00 105 GLU A O 1
ATOM 831 N N . ILE A 1 106 ? -1.630 -4.865 -9.448 1.00 91.06 106 ILE A N 1
ATOM 832 C CA . ILE A 1 106 ? -0.521 -3.961 -9.101 1.00 91.06 106 ILE A CA 1
ATOM 833 C C . ILE A 1 106 ? 0.598 -4.704 -8.353 1.00 91.06 106 ILE A C 1
ATOM 835 O O . ILE A 1 106 ? 1.787 -4.514 -8.640 1.00 91.06 106 ILE A O 1
ATOM 839 N N . ALA A 1 107 ? 0.239 -5.566 -7.397 1.00 92.25 107 ALA A N 1
ATOM 840 C CA . ALA A 1 107 ? 1.209 -6.363 -6.649 1.00 92.25 107 ALA A CA 1
ATOM 841 C C . ALA A 1 107 ? 1.987 -7.323 -7.566 1.00 92.25 107 ALA A C 1
ATOM 843 O O . ALA A 1 107 ? 3.209 -7.440 -7.440 1.00 92.25 107 ALA A O 1
ATOM 844 N N . LYS A 1 108 ? 1.301 -7.972 -8.518 1.00 91.38 108 LYS A N 1
ATOM 845 C CA . LYS A 1 108 ? 1.925 -8.845 -9.525 1.00 91.38 108 LYS A CA 1
ATOM 846 C C . LYS A 1 108 ? 2.883 -8.071 -10.424 1.00 91.38 108 LYS A C 1
ATOM 848 O O . LYS A 1 108 ? 4.021 -8.503 -10.570 1.00 91.38 108 LYS A O 1
ATOM 853 N N . ALA A 1 109 ? 2.474 -6.914 -10.943 1.00 87.88 109 ALA A N 1
ATOM 854 C CA . ALA A 1 109 ? 3.327 -6.087 -11.796 1.00 87.88 109 ALA A CA 1
ATOM 855 C C . ALA A 1 109 ? 4.628 -5.671 -11.080 1.00 87.88 109 ALA A C 1
ATOM 857 O O . ALA A 1 109 ? 5.722 -5.805 -11.628 1.00 87.88 109 ALA A O 1
ATOM 858 N N . ASN A 1 110 ? 4.528 -5.253 -9.812 1.00 86.62 110 ASN A N 1
ATOM 859 C CA . ASN A 1 110 ? 5.695 -4.942 -8.978 1.00 86.62 110 ASN A CA 1
ATOM 860 C C . ASN A 1 110 ? 6.610 -6.163 -8.777 1.00 86.62 110 ASN A C 1
ATOM 862 O O . ASN A 1 110 ? 7.836 -6.052 -8.859 1.00 86.62 110 ASN A O 1
ATOM 866 N N . TRP A 1 111 ? 6.022 -7.329 -8.497 1.00 86.94 111 TRP A N 1
ATOM 867 C CA . TRP A 1 111 ? 6.766 -8.573 -8.308 1.00 86.94 111 TRP A CA 1
ATOM 868 C C . TRP A 1 111 ? 7.507 -8.992 -9.580 1.00 86.94 111 TRP A C 1
ATOM 870 O O . TRP A 1 111 ? 8.695 -9.311 -9.527 1.00 86.94 111 TRP A O 1
ATOM 880 N N . GLU A 1 112 ? 6.833 -8.952 -10.727 1.00 85.69 112 GLU A N 1
ATOM 881 C CA . GLU A 1 112 ? 7.405 -9.291 -12.031 1.00 85.69 112 GLU A CA 1
ATOM 882 C C . GLU A 1 112 ? 8.541 -8.340 -12.416 1.00 85.69 112 GLU A C 1
ATOM 884 O O . GLU A 1 112 ? 9.595 -8.795 -12.870 1.00 85.69 112 GLU A O 1
ATOM 889 N N . TYR A 1 113 ? 8.385 -7.038 -12.157 1.00 82.00 113 TYR A N 1
ATOM 890 C CA . TYR A 1 113 ? 9.456 -6.065 -12.352 1.00 82.00 113 TYR A CA 1
ATOM 891 C C . TYR A 1 113 ? 10.682 -6.391 -11.485 1.00 82.00 113 TYR A C 1
ATOM 893 O O . TYR A 1 113 ? 11.812 -6.441 -11.981 1.00 82.00 113 TYR A O 1
ATOM 901 N N . GLY A 1 114 ? 10.474 -6.663 -10.194 1.00 79.06 114 GLY A N 1
ATOM 902 C CA . GLY A 1 114 ? 11.543 -7.074 -9.283 1.00 79.06 114 GLY A CA 1
ATOM 903 C C . GLY A 1 114 ? 12.247 -8.353 -9.734 1.00 79.06 114 GLY A C 1
ATOM 904 O O . GLY A 1 114 ? 13.479 -8.433 -9.740 1.00 79.06 114 GLY A O 1
ATOM 905 N N . TRP A 1 115 ? 11.465 -9.337 -10.173 1.00 81.00 115 TRP A N 1
ATOM 906 C CA . TRP A 1 115 ? 11.962 -10.605 -10.688 1.00 81.00 115 TRP A CA 1
ATOM 907 C C . TRP A 1 115 ? 12.835 -10.419 -11.934 1.00 81.00 115 TRP A C 1
ATOM 909 O O . TRP A 1 115 ? 13.947 -10.941 -11.980 1.00 81.00 115 TRP A O 1
ATOM 919 N N . ALA A 1 116 ? 12.396 -9.611 -12.904 1.00 78.75 116 ALA A N 1
ATOM 920 C CA . ALA A 1 116 ? 13.158 -9.319 -14.122 1.00 78.75 116 ALA A CA 1
ATOM 921 C C . ALA A 1 116 ? 14.512 -8.632 -13.849 1.00 78.75 116 ALA A C 1
ATOM 923 O O . ALA A 1 116 ? 15.454 -8.769 -14.634 1.00 78.75 116 ALA A O 1
ATOM 924 N N . ASN A 1 117 ? 14.622 -7.922 -12.723 1.00 73.31 117 ASN A N 1
ATOM 925 C CA . ASN A 1 117 ? 15.839 -7.245 -12.273 1.00 73.31 117 ASN A CA 1
ATOM 926 C C . ASN A 1 117 ? 16.693 -8.090 -11.305 1.00 73.31 117 ASN A C 1
ATOM 928 O O . ASN A 1 117 ? 17.782 -7.665 -10.915 1.00 73.31 117 ASN A O 1
ATOM 932 N N . THR A 1 118 ? 16.241 -9.288 -10.923 1.00 76.56 118 THR A N 1
ATOM 933 C CA . THR A 1 118 ? 16.984 -10.188 -10.033 1.00 76.56 118 THR A CA 1
ATOM 934 C C . THR A 1 118 ? 17.989 -11.026 -10.827 1.00 76.56 118 THR A C 1
ATOM 936 O O . THR A 1 118 ? 17.656 -11.657 -11.829 1.00 76.56 118 THR A O 1
ATOM 939 N N . ILE A 1 119 ? 19.247 -11.057 -10.376 1.00 77.81 119 ILE A N 1
ATOM 940 C CA . ILE A 1 119 ? 20.314 -11.833 -11.025 1.00 77.81 119 ILE A CA 1
ATOM 941 C C . ILE A 1 119 ? 20.137 -13.322 -10.698 1.00 77.81 119 ILE A C 1
ATOM 943 O O . ILE A 1 119 ? 20.284 -13.742 -9.551 1.00 77.81 119 ILE A O 1
ATOM 947 N N . SER A 1 120 ? 19.868 -14.135 -11.722 1.00 76.62 120 SER A N 1
ATOM 948 C CA . SER A 1 120 ? 19.909 -15.598 -11.620 1.00 76.62 120 SER A CA 1
ATOM 949 C C . SER A 1 120 ? 21.353 -16.131 -11.623 1.00 76.62 120 SER A C 1
ATOM 951 O O . SER A 1 120 ? 22.292 -15.420 -11.984 1.00 76.62 120 SER A O 1
ATOM 953 N N . LYS A 1 121 ? 21.558 -17.409 -11.276 1.00 78.00 121 LYS A N 1
ATOM 954 C CA . LYS A 1 121 ? 22.884 -18.054 -11.390 1.00 78.00 121 LYS A CA 1
ATOM 955 C C . LYS A 1 121 ? 23.414 -18.026 -12.825 1.00 78.00 121 LYS A C 1
ATOM 957 O O . LYS A 1 121 ? 24.587 -17.728 -13.036 1.00 78.00 121 LYS A O 1
ATOM 962 N N . ASP A 1 122 ? 22.540 -18.267 -13.796 1.00 78.56 122 ASP A N 1
ATOM 963 C CA . ASP A 1 122 ? 22.889 -18.231 -15.217 1.00 78.56 122 ASP A CA 1
ATOM 964 C C . ASP A 1 122 ? 23.196 -16.803 -15.664 1.00 78.56 122 ASP A C 1
ATOM 966 O O . ASP A 1 122 ? 24.136 -16.574 -16.424 1.00 78.56 122 ASP A O 1
ATOM 970 N N . SER A 1 123 ? 22.478 -15.818 -15.120 1.00 75.25 123 SER A N 1
ATOM 971 C CA . SER A 1 123 ? 22.763 -14.401 -15.339 1.00 75.25 123 SER A CA 1
ATOM 972 C C . SER A 1 123 ? 24.117 -13.989 -14.772 1.00 75.25 123 SER A C 1
ATOM 974 O O . SER A 1 123 ? 24.861 -13.261 -15.423 1.00 75.25 123 SER A O 1
ATOM 976 N N . ALA A 1 124 ? 24.480 -14.498 -13.594 1.00 78.25 124 ALA A N 1
ATOM 977 C CA . ALA A 1 124 ? 25.795 -14.275 -13.005 1.00 78.25 124 ALA A CA 1
ATOM 978 C C . ALA A 1 124 ? 26.916 -14.945 -13.822 1.00 78.25 124 ALA A C 1
ATOM 980 O O . ALA A 1 124 ? 27.983 -14.361 -13.989 1.00 78.25 124 ALA A O 1
ATOM 981 N N . ALA A 1 125 ? 26.675 -16.144 -14.364 1.00 77.50 125 ALA A N 1
ATOM 982 C CA . ALA A 1 125 ? 27.654 -16.877 -15.169 1.00 77.50 125 ALA A CA 1
ATOM 983 C C . ALA A 1 125 ? 27.846 -16.290 -16.580 1.00 77.50 125 ALA A C 1
ATOM 985 O O . ALA A 1 125 ? 28.956 -16.298 -17.116 1.00 77.50 125 ALA A O 1
ATOM 986 N N . SER A 1 126 ? 26.769 -15.788 -17.183 1.00 76.69 126 SER A N 1
ATOM 987 C CA . SER A 1 126 ? 26.765 -15.216 -18.537 1.00 76.69 126 SER A CA 1
ATOM 988 C C . SER A 1 126 ? 27.054 -13.717 -18.566 1.00 76.69 126 SER A C 1
ATOM 990 O O . SER A 1 126 ? 27.433 -13.191 -19.611 1.00 76.69 126 SER A O 1
ATOM 992 N N . GLY A 1 127 ? 26.878 -13.021 -17.440 1.00 71.94 127 GLY A N 1
ATOM 993 C CA . GLY A 1 127 ? 26.918 -11.565 -17.395 1.00 71.94 127 GLY A CA 1
ATOM 994 C C . GLY A 1 127 ? 25.662 -10.917 -17.954 1.00 71.94 127 GLY A C 1
ATOM 995 O O . GLY A 1 127 ? 25.702 -9.743 -18.292 1.00 71.94 127 GLY A O 1
ATOM 996 N N . GLN A 1 128 ? 24.563 -11.650 -18.115 1.00 73.25 128 GLN A N 1
ATOM 997 C CA . GLN A 1 128 ? 23.359 -11.154 -18.780 1.00 73.25 128 GLN A CA 1
ATOM 998 C C . GLN A 1 128 ? 22.135 -11.310 -17.879 1.00 73.25 128 GLN A C 1
ATOM 1000 O O . GLN A 1 128 ? 21.817 -12.409 -17.436 1.00 73.25 128 GLN A O 1
ATOM 1005 N N . THR A 1 129 ? 21.407 -10.229 -17.625 1.00 70.00 129 THR A N 1
ATOM 1006 C CA . THR A 1 129 ? 20.048 -10.268 -17.069 1.00 70.00 129 THR A CA 1
ATOM 1007 C C . THR A 1 129 ? 19.032 -10.020 -18.187 1.00 70.00 129 THR A C 1
ATOM 1009 O O . THR A 1 129 ? 19.409 -9.484 -19.233 1.00 70.00 129 THR A O 1
ATOM 1012 N N . PRO A 1 130 ? 17.740 -10.345 -17.986 1.00 71.38 130 PRO A N 1
ATOM 1013 C CA . PRO A 1 130 ? 16.687 -10.039 -18.962 1.00 71.38 130 PRO A CA 1
ATOM 1014 C C . PRO A 1 130 ? 16.626 -8.561 -19.376 1.00 71.38 130 PRO A C 1
ATOM 1016 O O . PRO A 1 130 ? 16.139 -8.238 -20.454 1.00 71.38 130 PRO A O 1
ATOM 1019 N N . VAL A 1 131 ? 17.132 -7.668 -18.522 1.00 71.12 131 VAL A N 1
ATOM 1020 C CA . VAL A 1 131 ? 17.066 -6.213 -18.694 1.00 71.12 131 VAL A CA 1
ATOM 1021 C C . VAL A 1 131 ? 18.425 -5.556 -18.970 1.00 71.12 131 VAL A C 1
ATOM 1023 O O . VAL A 1 131 ? 18.463 -4.374 -19.307 1.00 71.12 131 VAL A O 1
ATOM 1026 N N . LYS A 1 132 ? 19.556 -6.265 -18.809 1.00 67.69 132 LYS A N 1
ATOM 1027 C CA . LYS A 1 132 ? 20.897 -5.665 -18.927 1.00 67.69 132 LYS A CA 1
ATOM 1028 C C . LYS A 1 132 ? 22.005 -6.681 -19.207 1.00 67.69 132 LYS A C 1
ATOM 1030 O O . LYS A 1 132 ? 22.129 -7.694 -18.530 1.00 67.69 132 LYS A O 1
ATOM 1035 N N . ILE A 1 133 ? 22.894 -6.349 -20.142 1.00 69.38 133 ILE A N 1
ATOM 1036 C CA . ILE A 1 133 ? 24.137 -7.089 -20.393 1.00 69.38 133 ILE A CA 1
ATOM 1037 C C . ILE A 1 133 ? 25.289 -6.370 -19.683 1.00 69.38 133 ILE A C 1
ATOM 1039 O O . ILE A 1 133 ? 25.517 -5.178 -19.890 1.00 69.38 133 ILE A O 1
ATOM 1043 N N . PHE A 1 134 ? 26.029 -7.098 -18.857 1.00 67.94 134 PHE A N 1
ATOM 1044 C CA . PHE A 1 134 ? 27.257 -6.667 -18.208 1.00 67.94 134 PHE A CA 1
ATOM 1045 C C . PHE A 1 134 ? 28.442 -7.323 -18.919 1.00 67.94 134 PHE A C 1
ATOM 1047 O O . PHE A 1 134 ? 28.508 -8.544 -19.052 1.00 67.94 134 PHE A O 1
ATOM 1054 N N . GLY A 1 135 ? 29.412 -6.520 -19.356 1.00 64.75 135 GLY A N 1
ATOM 1055 C CA . GLY A 1 135 ? 30.695 -7.059 -19.794 1.00 64.75 135 GLY A CA 1
ATOM 1056 C C . GLY A 1 135 ? 31.403 -7.689 -18.597 1.00 64.75 135 GLY A C 1
ATOM 1057 O O . GLY A 1 135 ? 31.954 -6.971 -17.765 1.00 64.75 135 GLY A O 1
ATOM 1058 N N . LEU A 1 136 ? 31.371 -9.019 -18.474 1.00 64.44 136 LEU A N 1
ATOM 1059 C CA . LEU A 1 136 ? 32.158 -9.707 -17.455 1.00 64.44 136 LEU A CA 1
ATOM 1060 C C . LEU A 1 136 ? 33.634 -9.582 -17.826 1.00 64.44 136 LEU A C 1
ATOM 1062 O O . LEU A 1 136 ? 34.105 -10.224 -18.765 1.00 64.44 136 LEU A O 1
ATOM 1066 N N . CYS A 1 137 ? 34.374 -8.773 -17.071 1.00 59.31 137 CYS A N 1
ATOM 1067 C CA . CYS A 1 137 ? 35.825 -8.774 -17.151 1.00 59.31 137 CYS A CA 1
ATOM 1068 C C . CYS A 1 137 ? 36.317 -10.085 -16.523 1.00 59.31 137 CYS A C 1
ATOM 1070 O O . CYS A 1 137 ? 36.420 -10.207 -15.302 1.00 59.31 137 CYS A O 1
ATOM 1072 N N . ARG A 1 138 ? 36.531 -11.117 -17.348 1.00 55.12 138 ARG A N 1
ATOM 1073 C CA . ARG A 1 138 ? 37.154 -12.364 -16.898 1.00 55.12 138 ARG A CA 1
ATOM 1074 C C . ARG A 1 138 ? 38.614 -12.058 -16.588 1.00 55.12 138 ARG A C 1
ATOM 1076 O O . ARG A 1 138 ? 39.430 -12.035 -17.501 1.00 55.12 138 ARG A O 1
ATOM 1083 N N . SER A 1 139 ? 38.950 -11.840 -15.319 1.00 60.28 139 SER A N 1
ATOM 1084 C CA . SER A 1 139 ? 40.351 -11.882 -14.914 1.00 60.28 139 SER A CA 1
ATOM 1085 C C . SER A 1 139 ? 40.831 -13.324 -15.047 1.00 60.28 139 SER A C 1
ATOM 1087 O O . SER A 1 139 ? 40.340 -14.248 -14.391 1.00 60.28 139 SER A O 1
ATOM 1089 N N . SER A 1 140 ? 41.759 -13.549 -15.969 1.00 50.88 140 SER A N 1
ATOM 1090 C CA . SER A 1 140 ? 42.433 -14.833 -16.062 1.00 50.88 140 SER A CA 1
ATOM 1091 C C . SER A 1 140 ? 43.484 -14.900 -14.947 1.00 50.88 140 SER A C 1
ATOM 1093 O O . SER A 1 140 ? 44.093 -13.892 -14.591 1.00 50.88 140 SER A O 1
ATOM 1095 N N . LYS A 1 141 ? 43.759 -16.088 -14.388 1.00 53.72 141 LYS A N 1
ATOM 1096 C CA . LYS A 1 141 ? 44.887 -16.268 -13.445 1.00 53.72 141 LYS A CA 1
ATOM 1097 C C . LYS A 1 141 ? 46.247 -15.866 -14.054 1.00 53.72 141 LYS A C 1
ATOM 1099 O O . LYS A 1 141 ? 47.200 -15.686 -13.304 1.00 53.72 141 LYS A O 1
ATOM 1104 N N . SER A 1 142 ? 46.329 -15.708 -15.379 1.00 48.50 142 SER A N 1
ATOM 1105 C CA . SER A 1 142 ? 47.509 -15.211 -16.096 1.00 48.50 142 SER A CA 1
ATOM 1106 C C . SER A 1 142 ? 47.777 -13.723 -15.830 1.00 48.50 142 SER A C 1
ATOM 1108 O O . SER A 1 142 ? 48.935 -13.319 -15.759 1.00 48.50 142 SER A O 1
ATOM 1110 N N . ASP A 1 143 ? 46.741 -12.914 -15.590 1.00 47.06 143 ASP A N 1
ATOM 1111 C CA . ASP A 1 143 ? 46.898 -11.464 -15.383 1.00 47.06 143 ASP A CA 1
ATOM 1112 C C . ASP A 1 143 ? 47.412 -11.112 -13.975 1.00 47.06 143 ASP A C 1
ATOM 1114 O O . ASP A 1 143 ? 47.996 -10.052 -13.755 1.00 47.06 143 ASP A O 1
ATOM 1118 N N . LEU A 1 144 ? 47.281 -12.039 -13.019 1.00 46.50 144 LEU A N 1
ATOM 1119 C CA . LEU A 1 144 ? 47.835 -11.895 -11.667 1.00 46.50 144 LEU A CA 1
ATOM 1120 C C . LEU A 1 144 ? 49.365 -12.040 -11.630 1.00 46.50 144 LEU A C 1
ATOM 1122 O O . LEU A 1 144 ? 50.007 -11.451 -10.763 1.00 46.50 144 LEU A O 1
ATOM 1126 N N . LEU A 1 1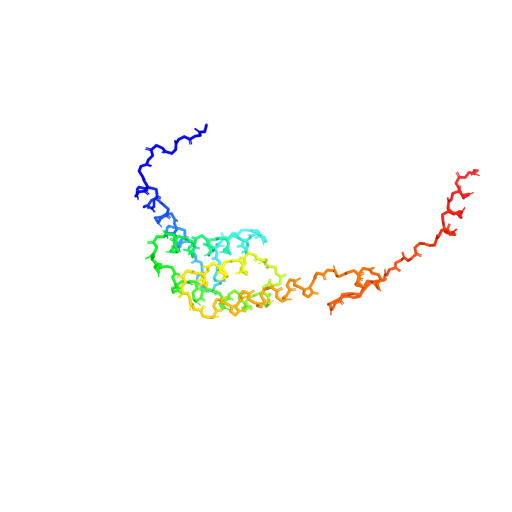45 ? 49.965 -12.777 -12.571 1.00 44.19 145 LEU A N 1
ATOM 1127 C CA . LEU A 1 145 ? 51.420 -12.975 -12.619 1.00 44.19 145 LEU A CA 1
ATOM 1128 C C . LEU A 1 145 ? 52.158 -11.814 -13.300 1.00 44.19 145 LEU A C 1
ATOM 1130 O O . LEU A 1 145 ? 53.275 -11.496 -12.898 1.00 44.19 145 LEU A O 1
ATOM 1134 N N . HIS A 1 146 ? 51.536 -11.123 -14.262 1.00 45.66 146 HIS A N 1
ATOM 1135 C CA . HIS A 1 146 ? 52.150 -9.943 -14.883 1.00 45.66 146 HIS A CA 1
ATOM 1136 C C . HIS A 1 146 ? 52.054 -8.672 -14.031 1.00 45.66 146 HIS A C 1
ATOM 1138 O O . HIS A 1 146 ? 52.937 -7.822 -14.131 1.00 45.66 146 HIS A O 1
ATOM 1144 N N . HIS A 1 147 ? 51.071 -8.555 -13.132 1.00 42.66 147 HIS A N 1
ATOM 1145 C CA . HIS A 1 147 ? 51.002 -7.413 -12.211 1.00 42.66 147 HIS A CA 1
ATOM 1146 C C . HIS A 1 147 ? 51.802 -7.579 -10.911 1.00 42.66 147 HIS A C 1
ATOM 1148 O O . HIS A 1 147 ? 52.197 -6.571 -10.331 1.00 42.66 147 HIS A O 1
ATOM 1154 N N . LEU A 1 148 ? 52.123 -8.804 -10.475 1.00 39.28 148 LEU A N 1
ATOM 1155 C CA . LEU A 1 148 ? 52.975 -9.018 -9.293 1.00 39.28 148 LEU A CA 1
ATOM 1156 C C . LEU A 1 148 ? 54.485 -8.930 -9.581 1.00 39.28 148 LEU A C 1
ATOM 1158 O O . LEU A 1 148 ? 55.254 -8.718 -8.649 1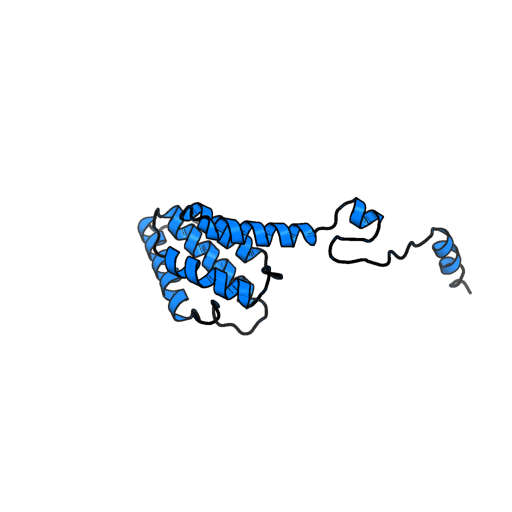.00 39.28 148 LEU A O 1
ATOM 1162 N N . LEU A 1 149 ? 54.918 -9.034 -10.844 1.00 44.00 149 LEU A N 1
ATOM 1163 C CA . LEU A 1 149 ? 56.336 -8.915 -11.229 1.00 44.00 149 LEU A CA 1
ATOM 1164 C C . LEU A 1 149 ? 56.734 -7.528 -11.760 1.00 44.00 149 LEU A C 1
ATOM 1166 O O . LEU A 1 149 ? 57.921 -7.259 -11.903 1.00 44.00 149 LEU A O 1
ATOM 1170 N N . ALA A 1 150 ? 55.778 -6.629 -12.014 1.00 44.94 150 ALA A N 1
ATOM 1171 C CA . ALA A 1 150 ? 56.060 -5.272 -12.499 1.00 44.94 150 ALA A CA 1
ATOM 1172 C C . ALA A 1 150 ? 56.304 -4.236 -11.379 1.00 44.94 150 ALA A C 1
ATOM 1174 O O . ALA A 1 150 ? 56.561 -3.077 -11.678 1.00 44.94 150 ALA A O 1
ATOM 1175 N N . ASN A 1 151 ? 56.226 -4.642 -10.104 1.00 40.91 151 ASN A N 1
ATOM 1176 C CA . ASN A 1 151 ? 56.380 -3.761 -8.935 1.00 40.91 151 ASN A CA 1
ATOM 1177 C C . ASN A 1 151 ? 57.553 -4.151 -8.016 1.00 40.91 151 ASN A C 1
ATOM 1179 O O . ASN A 1 151 ? 57.584 -3.775 -6.845 1.00 40.91 151 ASN A O 1
ATOM 1183 N N . GLN A 1 152 ? 58.524 -4.904 -8.534 1.00 42.94 152 GLN A N 1
ATOM 1184 C CA . GLN A 1 152 ? 59.815 -5.091 -7.877 1.00 42.94 152 GLN A CA 1
ATOM 1185 C C . GLN A 1 152 ? 60.938 -4.760 -8.852 1.00 42.94 152 GLN A C 1
ATOM 1187 O O . GLN A 1 152 ? 61.455 -5.668 -9.485 1.00 42.94 152 GLN A O 1
ATOM 1192 N N . PHE A 1 153 ? 61.231 -3.467 -9.009 1.00 44.38 153 PHE A N 1
ATOM 1193 C CA . PHE A 1 153 ? 62.563 -2.843 -9.026 1.00 44.38 153 PHE A CA 1
ATOM 1194 C C . PHE A 1 153 ? 62.385 -1.323 -8.985 1.00 44.38 153 PHE A C 1
ATOM 1196 O O . PHE A 1 153 ? 61.546 -0.811 -9.759 1.00 44.38 153 PHE A O 1
#